Protein AF-A0A1S8ACW5-F1 (afdb_monomer_lite)

pLDDT: mean 83.48, std 22.08, range [34.25, 98.62]

Secondary structure (DSSP, 8-state):
-----------------PPPPS------PPP----SSPP----TTS-HHHHHHTT--SSSEEEEETTTTEEEEHHHHHHHHHHHHHHHHHTT--TT-------

Organism: Citrus limon (NCBI:txid2708)

Foldseek 3Di:
DDDDDDDDDDDDDPPDDDDDPDDDPDDPDDDDDDDPDDDDDDPPVDDPLCVVCVPQLDQDWDDADVVPRDTDGSVRVNVVVVVVVVVCVVVVNDPPDDDDDDD

InterPro domains:
  IPR042099 ANL, N-terminal domain [G3DSA:3.40.50.12780] (24-103)

Sequence (103 aa):
MISIATKKPELSLDISSPAPPAPSNEKIATHIFKSKLPDIPISNHLPLHTYCFQDRLSDDPCLIVGSTGKTYSYAETHLICRKTAAGLSNLGIKKGNMIMILL

Radius of gyration: 30.09 Å; chains: 1; bounding box: 53×76×58 Å

Structure (mmCIF, N/CA/C/O backbone):
data_AF-A0A1S8ACW5-F1
#
_entry.id   AF-A0A1S8ACW5-F1
#
loop_
_atom_site.group_PDB
_atom_site.id
_atom_site.type_symbol
_atom_site.label_atom_id
_atom_site.label_alt_id
_atom_site.label_comp_id
_atom_site.label_asym_id
_atom_site.label_entity_id
_atom_site.label_seq_id
_atom_site.pdbx_PDB_ins_code
_atom_site.Cartn_x
_atom_site.Cartn_y
_atom_site.Cartn_z
_atom_site.occupancy
_atom_site.B_iso_or_equiv
_atom_site.auth_seq_id
_atom_site.auth_comp_id
_atom_site.auth_asym_id
_atom_site.auth_atom_id
_atom_site.pdbx_PDB_model_num
ATOM 1 N N . MET A 1 1 ? 9.862 62.690 -3.931 1.00 40.97 1 MET A N 1
ATOM 2 C CA . MET A 1 1 ? 10.314 62.149 -5.229 1.00 40.97 1 MET A CA 1
ATOM 3 C C . MET A 1 1 ? 11.700 61.561 -5.034 1.00 40.97 1 MET A C 1
ATOM 5 O O . MET A 1 1 ? 12.627 62.319 -4.798 1.00 40.97 1 MET A O 1
ATOM 9 N N . ILE A 1 2 ? 11.824 60.234 -5.028 1.00 36.78 2 ILE A N 1
ATOM 10 C CA . ILE A 1 2 ? 13.111 59.529 -4.970 1.00 36.78 2 ILE A CA 1
ATOM 11 C C . ILE A 1 2 ? 13.116 58.590 -6.176 1.00 36.78 2 ILE A C 1
ATOM 13 O O . ILE A 1 2 ? 12.334 57.644 -6.226 1.00 36.78 2 ILE A O 1
ATOM 17 N N . SER A 1 3 ? 13.935 58.918 -7.176 1.00 34.25 3 SER A N 1
ATOM 18 C CA . SER A 1 3 ? 14.165 58.089 -8.361 1.00 34.25 3 SER A CA 1
ATOM 19 C C . SER A 1 3 ? 15.164 56.991 -8.022 1.00 34.25 3 SER A C 1
ATOM 21 O O . SER A 1 3 ? 16.302 57.282 -7.661 1.00 34.25 3 SER A O 1
ATOM 23 N N . ILE A 1 4 ? 14.755 55.735 -8.176 1.00 38.78 4 ILE A N 1
ATOM 24 C CA . ILE A 1 4 ? 15.656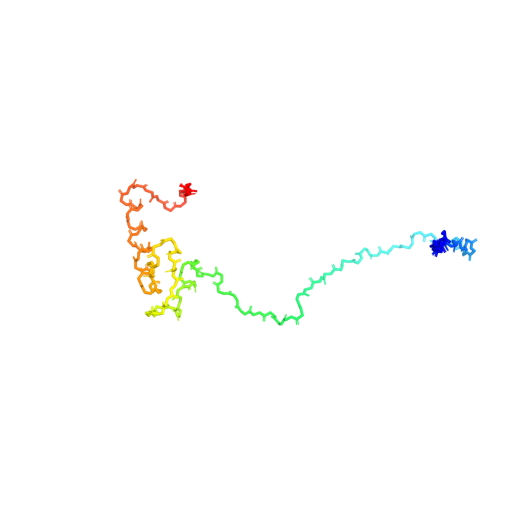 54.581 -8.165 1.00 38.78 4 ILE A CA 1
ATOM 25 C C . ILE A 1 4 ? 15.943 54.214 -9.620 1.00 38.78 4 ILE A C 1
ATOM 27 O O . ILE A 1 4 ? 15.046 53.841 -10.374 1.00 38.78 4 ILE A O 1
ATOM 31 N N . ALA A 1 5 ? 17.206 54.358 -10.014 1.00 46.00 5 ALA A N 1
ATOM 32 C CA . ALA A 1 5 ? 17.705 53.947 -11.315 1.00 46.00 5 ALA A CA 1
ATOM 33 C C . ALA A 1 5 ? 17.856 52.418 -11.353 1.00 46.00 5 ALA A C 1
ATOM 35 O O . ALA A 1 5 ? 18.668 51.848 -10.627 1.00 46.00 5 ALA A O 1
ATOM 36 N N . THR A 1 6 ? 17.103 51.749 -12.223 1.00 42.25 6 THR A N 1
ATOM 37 C CA . THR A 1 6 ? 17.360 50.356 -12.605 1.00 42.25 6 THR A CA 1
ATOM 38 C C . THR A 1 6 ? 18.219 50.355 -13.866 1.00 42.25 6 THR A C 1
ATOM 40 O O . THR A 1 6 ? 17.753 50.618 -14.972 1.00 42.25 6 THR A O 1
ATOM 43 N N . LYS A 1 7 ? 19.520 50.094 -13.701 1.00 38.91 7 LYS A N 1
ATOM 44 C CA . LYS A 1 7 ? 20.445 49.904 -14.822 1.00 38.91 7 LYS A CA 1
ATOM 45 C C . LYS A 1 7 ? 20.229 48.500 -15.393 1.00 38.91 7 LYS A C 1
ATOM 47 O O . LYS A 1 7 ? 20.647 47.510 -14.800 1.00 38.91 7 LYS A O 1
ATOM 52 N N . LYS A 1 8 ? 19.537 48.429 -16.530 1.00 43.56 8 LYS A N 1
ATOM 53 C CA . LYS A 1 8 ? 19.400 47.231 -17.367 1.00 43.56 8 LYS A CA 1
ATOM 54 C C . LYS A 1 8 ? 20.791 46.849 -17.904 1.00 43.56 8 LYS A C 1
ATOM 56 O O . LYS A 1 8 ? 21.466 47.733 -18.432 1.00 43.56 8 LYS A O 1
ATOM 61 N N . PRO A 1 9 ? 21.256 45.596 -17.779 1.00 38.28 9 PRO A N 1
ATOM 62 C CA . PRO A 1 9 ? 22.471 45.182 -18.460 1.00 38.28 9 PRO A CA 1
ATOM 63 C C . PRO A 1 9 ? 22.140 45.009 -19.945 1.00 38.28 9 PRO A C 1
ATOM 65 O O . PRO A 1 9 ? 21.396 44.103 -20.320 1.00 38.28 9 PRO A O 1
ATOM 68 N N . GLU A 1 10 ? 22.638 45.918 -20.781 1.00 42.78 10 GLU A N 1
ATOM 69 C CA . GLU A 1 10 ? 22.686 45.703 -22.224 1.00 42.78 10 GLU A CA 1
ATOM 70 C C . GLU A 1 10 ? 23.785 44.689 -22.528 1.00 42.78 10 GLU A C 1
ATOM 72 O O . GLU A 1 10 ? 24.952 44.885 -22.192 1.00 42.78 10 GLU A O 1
ATOM 77 N N . LEU A 1 11 ? 23.380 43.578 -23.135 1.00 37.81 11 LEU A N 1
ATOM 78 C CA . LEU A 1 11 ? 24.275 42.564 -23.660 1.00 37.81 11 LEU A CA 1
ATOM 79 C C . LEU A 1 11 ? 24.774 43.064 -25.024 1.00 37.81 11 LEU A C 1
ATOM 81 O O . LEU A 1 11 ? 24.101 42.891 -26.038 1.00 37.81 11 LEU A O 1
ATOM 85 N N . SER A 1 12 ? 25.921 43.741 -25.047 1.00 42.91 12 SER A N 1
ATOM 86 C CA . SER A 1 12 ? 26.598 44.115 -26.290 1.00 42.91 12 SER A CA 1
ATOM 87 C C . SER A 1 12 ? 27.196 42.860 -26.929 1.00 42.91 12 SER A C 1
ATOM 89 O O . SER A 1 12 ? 28.162 42.294 -26.419 1.00 42.91 12 SER A O 1
ATOM 91 N N . LEU A 1 13 ? 26.601 42.404 -28.031 1.00 38.56 13 LEU A N 1
ATOM 92 C CA . LEU A 1 13 ? 27.182 41.377 -28.890 1.00 38.56 13 LEU A CA 1
ATOM 93 C C . LEU A 1 13 ? 28.247 42.038 -29.773 1.00 38.56 13 LEU A C 1
ATOM 95 O O . LEU A 1 13 ? 27.924 42.604 -30.816 1.00 38.56 13 LEU A O 1
ATOM 99 N N . ASP A 1 14 ? 29.508 41.970 -29.348 1.00 39.31 14 ASP A N 1
ATOM 100 C CA . ASP A 1 14 ? 30.652 42.251 -30.218 1.00 39.31 14 ASP A CA 1
ATOM 101 C C . ASP A 1 14 ? 30.719 41.172 -31.308 1.00 39.31 14 ASP A C 1
ATOM 103 O O . ASP A 1 14 ? 31.210 40.059 -31.103 1.00 39.31 14 ASP A O 1
ATOM 107 N N . ILE A 1 15 ? 30.190 41.490 -32.490 1.00 46.03 15 ILE A N 1
ATOM 108 C CA . ILE A 1 15 ? 30.324 40.660 -33.689 1.00 46.03 15 ILE A CA 1
ATOM 109 C C .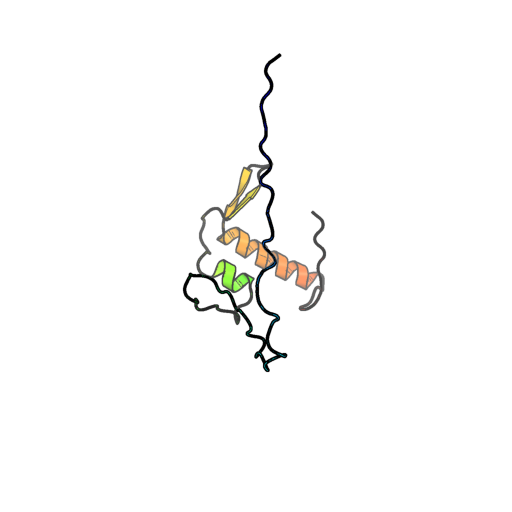 ILE A 1 15 ? 31.675 40.998 -34.322 1.00 46.03 15 ILE A C 1
ATOM 111 O O . ILE A 1 15 ? 31.778 41.775 -35.267 1.00 46.03 15 ILE A O 1
ATOM 115 N N . SER A 1 16 ? 32.733 40.410 -33.772 1.00 48.06 16 SER A N 1
ATOM 116 C CA . SER A 1 16 ? 34.003 40.242 -34.475 1.00 48.06 16 SER A CA 1
ATOM 117 C C . SER A 1 16 ? 34.572 38.876 -34.118 1.00 48.06 16 SER A C 1
ATOM 119 O O . SER A 1 16 ? 35.386 38.704 -33.215 1.00 48.06 16 SER A O 1
ATOM 121 N N . SER A 1 17 ? 34.066 37.852 -34.795 1.00 51.62 17 SER A N 1
ATOM 122 C CA . SER A 1 17 ? 34.697 36.537 -34.842 1.00 51.62 17 SER A CA 1
ATOM 123 C C . SER A 1 17 ? 34.651 36.042 -36.286 1.00 51.62 17 SER A C 1
ATOM 125 O O . SER A 1 17 ? 33.642 36.267 -36.962 1.00 51.62 17 SER A O 1
ATOM 127 N N . PRO A 1 18 ? 35.737 35.433 -36.797 1.00 53.66 18 PRO A N 1
ATOM 128 C CA . PRO A 1 18 ? 35.774 34.962 -38.171 1.00 53.66 18 PRO A CA 1
ATOM 129 C C . PRO A 1 18 ? 34.722 33.868 -38.372 1.00 53.66 18 PRO A C 1
ATOM 131 O O . PRO A 1 18 ? 34.394 33.133 -37.440 1.00 5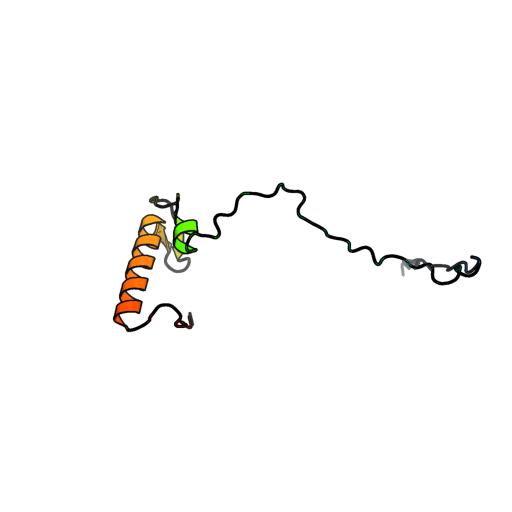3.66 18 PRO A O 1
ATOM 134 N N . ALA A 1 19 ? 34.185 33.796 -39.592 1.00 53.34 19 ALA A N 1
ATOM 135 C CA . ALA A 1 19 ? 33.154 32.844 -39.990 1.00 53.34 19 ALA A CA 1
ATOM 136 C C . ALA A 1 19 ? 33.482 31.408 -39.523 1.00 53.34 19 ALA A C 1
ATOM 138 O O . ALA A 1 19 ? 34.644 30.999 -39.625 1.00 53.34 19 ALA A O 1
ATOM 139 N N . PRO A 1 20 ? 32.491 30.629 -39.042 1.00 63.50 20 PRO A N 1
ATOM 140 C CA . PRO A 1 20 ? 32.721 29.244 -38.656 1.00 63.50 20 PRO A CA 1
ATOM 141 C C . PRO A 1 20 ? 33.280 28.455 -39.849 1.00 63.50 20 PRO A C 1
ATOM 143 O O . PRO A 1 20 ? 32.769 28.611 -40.965 1.00 63.50 20 PRO A O 1
ATOM 146 N N . PRO A 1 21 ? 34.302 27.604 -39.658 1.00 57.25 21 PRO A N 1
ATOM 147 C CA . PRO A 1 21 ? 34.687 26.650 -40.686 1.00 57.25 21 PRO A CA 1
ATOM 148 C C . PRO A 1 21 ? 33.494 25.740 -41.035 1.00 57.25 21 PRO A C 1
ATOM 150 O O . PRO A 1 21 ? 32.644 25.459 -40.190 1.00 57.25 21 PRO A O 1
ATOM 153 N N . ALA A 1 22 ? 33.430 25.327 -42.306 1.00 58.41 22 ALA A N 1
ATOM 154 C CA . ALA A 1 22 ? 32.445 24.410 -42.895 1.00 58.41 22 ALA A CA 1
ATOM 155 C C . ALA A 1 22 ? 32.108 23.217 -41.974 1.00 58.41 22 ALA A C 1
ATOM 157 O O . ALA A 1 22 ? 32.982 22.818 -41.205 1.00 58.41 22 ALA A O 1
ATOM 158 N N . PRO A 1 23 ? 30.896 22.616 -42.058 1.00 53.06 23 PRO A N 1
ATOM 159 C CA . PRO A 1 23 ? 30.417 21.641 -41.081 1.00 53.06 23 PRO A CA 1
ATOM 160 C C . PRO A 1 23 ? 31.346 20.428 -41.045 1.00 53.06 23 PRO A C 1
ATOM 162 O O . PRO A 1 23 ? 31.249 19.505 -41.856 1.00 53.06 23 PRO A O 1
ATOM 165 N N . SER A 1 24 ? 32.271 20.439 -40.090 1.00 56.97 24 SER A N 1
ATOM 166 C CA . SER A 1 24 ? 32.963 19.246 -39.654 1.00 56.97 24 SER A CA 1
ATOM 167 C C . SER A 1 24 ? 31.901 18.280 -39.163 1.00 56.97 24 SER A C 1
ATOM 169 O O . SER A 1 24 ? 30.934 18.679 -38.520 1.00 56.97 24 SER A O 1
ATOM 171 N N . ASN A 1 25 ? 32.075 17.013 -39.515 1.00 58.88 25 ASN A N 1
ATOM 172 C CA . ASN A 1 25 ? 31.254 15.882 -39.114 1.00 58.88 25 ASN A CA 1
ATOM 173 C C . ASN A 1 25 ? 31.272 15.735 -37.575 1.00 58.88 25 ASN A C 1
ATOM 175 O O . ASN A 1 25 ? 31.963 14.876 -37.026 1.00 58.88 25 ASN A O 1
ATOM 179 N N . GLU A 1 26 ? 30.595 16.635 -36.865 1.00 61.66 26 GLU A N 1
ATOM 180 C CA . GLU A 1 26 ? 30.494 16.629 -35.416 1.00 61.66 26 GLU A CA 1
ATOM 181 C C . GLU A 1 26 ? 29.515 15.524 -35.042 1.00 61.66 26 GLU A C 1
ATOM 183 O O . GLU A 1 26 ? 28.303 15.626 -35.240 1.00 61.66 26 GLU A O 1
ATOM 188 N N . LYS A 1 27 ? 30.064 14.422 -34.520 1.00 65.06 27 LYS A N 1
ATOM 189 C CA . LYS A 1 27 ? 29.288 13.433 -33.774 1.00 65.06 27 LYS A CA 1
ATOM 190 C C . LYS A 1 27 ? 28.399 14.193 -32.791 1.00 65.06 27 LYS A C 1
ATOM 192 O O . LYS A 1 27 ? 28.917 14.778 -31.844 1.00 65.06 27 LYS A O 1
ATOM 197 N N . ILE A 1 28 ? 27.084 14.136 -32.993 1.00 73.69 28 ILE A N 1
ATOM 198 C CA . ILE A 1 28 ? 26.102 14.583 -32.005 1.00 73.69 28 ILE A CA 1
ATOM 199 C C . ILE A 1 28 ? 26.381 13.784 -30.729 1.00 73.69 28 ILE A C 1
ATOM 201 O O . ILE A 1 28 ? 26.076 12.593 -30.644 1.00 73.69 28 ILE A O 1
ATOM 205 N N . ALA A 1 2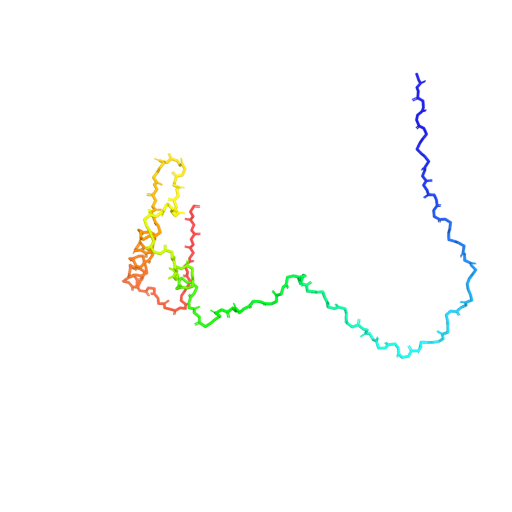9 ? 27.043 14.412 -29.760 1.00 78.12 29 ALA A N 1
ATOM 206 C CA . ALA A 1 29 ? 27.361 13.779 -28.496 1.00 78.12 29 ALA A CA 1
ATOM 207 C C . ALA A 1 29 ? 26.088 13.734 -27.646 1.00 78.12 29 ALA A C 1
ATOM 209 O O . ALA A 1 29 ? 25.479 14.760 -27.346 1.00 78.12 29 ALA A O 1
ATOM 210 N N . THR A 1 30 ? 25.657 12.534 -27.265 1.00 90.44 30 THR A N 1
ATOM 211 C CA . THR A 1 30 ? 24.546 12.377 -26.326 1.00 90.44 30 THR A CA 1
ATOM 212 C C . THR A 1 30 ? 25.042 12.637 -24.907 1.00 90.44 30 THR A C 1
ATOM 214 O O . THR A 1 30 ? 25.908 11.922 -24.406 1.00 90.44 30 THR A O 1
ATOM 217 N N . HIS A 1 31 ? 24.469 13.638 -24.241 1.00 93.94 31 HIS A N 1
ATOM 218 C CA . HIS A 1 31 ? 24.736 13.923 -22.833 1.00 93.94 31 HIS A CA 1
ATOM 219 C C . HIS A 1 31 ? 23.718 13.194 -21.946 1.00 93.94 31 HIS A C 1
ATOM 221 O O . HIS A 1 31 ? 22.521 13.470 -22.019 1.00 93.94 31 HIS A O 1
ATOM 227 N N . ILE A 1 32 ? 24.188 12.267 -21.105 1.00 94.94 32 ILE A N 1
ATOM 228 C CA . ILE A 1 32 ? 23.354 11.512 -20.157 1.00 94.94 32 ILE A CA 1
ATOM 229 C C . ILE A 1 32 ? 23.692 11.958 -18.737 1.00 94.94 32 ILE A C 1
ATOM 231 O O . ILE A 1 32 ? 24.834 11.844 -18.295 1.00 94.94 32 ILE A O 1
ATOM 235 N N . PHE A 1 33 ? 22.682 12.422 -18.009 1.00 96.19 33 PHE A N 1
ATOM 236 C CA . PHE A 1 33 ? 22.797 12.787 -16.601 1.00 96.19 33 PHE A CA 1
ATOM 237 C C . PHE A 1 33 ? 22.167 11.690 -15.738 1.00 96.19 33 PHE A C 1
ATOM 239 O O . PHE A 1 33 ? 21.074 11.208 -16.036 1.00 96.19 33 PHE A O 1
ATOM 246 N N . LYS A 1 34 ? 22.852 11.296 -14.661 1.00 97.31 34 LYS A N 1
ATOM 247 C CA . LYS A 1 34 ? 22.362 10.338 -13.659 1.00 97.31 34 LYS A CA 1
ATOM 248 C C . LYS A 1 34 ? 22.416 10.957 -12.263 1.00 97.31 34 LYS A C 1
ATOM 250 O O . LYS A 1 34 ? 23.039 11.998 -12.053 1.00 97.31 34 LYS A O 1
ATOM 255 N N . SER A 1 35 ? 21.761 10.297 -11.307 1.00 97.81 35 SER A N 1
ATOM 256 C CA . SER A 1 35 ? 21.922 10.616 -9.887 1.00 97.81 35 SER A CA 1
ATOM 257 C C . SER A 1 35 ? 23.399 10.577 -9.486 1.00 97.81 35 SER A C 1
ATOM 259 O O . SER A 1 35 ? 24.172 9.779 -10.011 1.00 97.81 35 SER A O 1
ATOM 261 N N . LYS A 1 36 ? 23.776 11.427 -8.526 1.00 98.06 36 LYS A N 1
ATOM 262 C CA . LYS A 1 36 ? 25.091 11.358 -7.868 1.00 98.06 36 LYS A CA 1
ATOM 263 C C . LYS A 1 36 ? 25.185 10.189 -6.883 1.00 98.06 36 LYS A C 1
ATOM 265 O O . LYS A 1 36 ? 26.285 9.835 -6.475 1.00 98.06 36 LYS A O 1
ATOM 270 N N . LEU A 1 37 ? 24.043 9.642 -6.460 1.00 98.12 37 LEU A N 1
ATOM 271 C CA . LEU A 1 37 ? 23.998 8.466 -5.598 1.00 98.12 37 LEU A CA 1
ATOM 272 C C . LEU A 1 37 ? 24.373 7.212 -6.399 1.00 98.12 37 LEU A C 1
ATOM 274 O O . LEU A 1 37 ? 24.067 7.152 -7.593 1.00 98.12 37 LEU A O 1
ATOM 278 N N . PRO A 1 38 ? 25.009 6.219 -5.755 1.00 97.94 38 PRO A N 1
ATOM 279 C CA . PRO A 1 38 ? 25.322 4.960 -6.410 1.00 97.94 38 PRO A CA 1
ATOM 280 C C . PRO A 1 38 ? 24.044 4.227 -6.822 1.00 97.94 38 PRO A C 1
ATOM 282 O O . PRO A 1 38 ? 22.994 4.362 -6.188 1.00 97.94 38 PRO A O 1
ATOM 285 N N . ASP A 1 39 ? 24.159 3.417 -7.871 1.00 97.81 39 ASP A N 1
ATOM 286 C CA . ASP A 1 39 ? 23.102 2.480 -8.230 1.00 97.81 39 ASP A CA 1
ATOM 287 C C . ASP A 1 39 ? 22.902 1.479 -7.073 1.00 97.81 39 ASP A C 1
ATOM 289 O O . ASP A 1 39 ? 23.863 1.010 -6.459 1.00 97.81 39 ASP A O 1
ATOM 293 N N . ILE A 1 40 ? 21.645 1.159 -6.771 1.00 97.50 40 ILE A N 1
ATOM 294 C CA . ILE A 1 40 ? 21.262 0.183 -5.743 1.00 97.50 40 ILE A CA 1
ATOM 295 C C . ILE A 1 40 ? 20.612 -1.039 -6.401 1.00 97.50 40 ILE A C 1
ATOM 297 O O . ILE A 1 40 ? 20.005 -0.900 -7.468 1.00 97.50 40 ILE A O 1
ATOM 301 N N . PRO A 1 41 ? 20.695 -2.238 -5.797 1.00 96.56 41 PRO A N 1
ATOM 302 C CA . PRO A 1 41 ? 19.942 -3.386 -6.286 1.00 96.56 41 PRO A CA 1
ATOM 303 C C . PRO A 1 41 ? 18.435 -3.134 -6.128 1.00 96.56 41 PRO A C 1
ATOM 305 O O . PRO A 1 41 ? 17.973 -2.745 -5.057 1.00 96.56 41 PRO A O 1
ATOM 308 N N . ILE A 1 42 ? 17.663 -3.370 -7.193 1.00 96.12 42 ILE A N 1
ATOM 309 C CA . ILE A 1 42 ? 16.203 -3.207 -7.197 1.00 96.12 42 ILE A CA 1
ATOM 310 C C . ILE A 1 42 ? 15.544 -4.559 -7.483 1.00 96.12 42 ILE A C 1
ATOM 312 O O . ILE A 1 42 ? 15.728 -5.145 -8.553 1.00 96.12 42 ILE A O 1
ATOM 316 N N . SER A 1 43 ? 14.729 -5.041 -6.545 1.00 96.50 43 SER A N 1
ATOM 317 C CA . SER A 1 43 ? 14.005 -6.317 -6.642 1.00 96.50 43 SER A CA 1
ATOM 318 C C . SER A 1 43 ? 12.753 -6.229 -7.528 1.00 96.50 43 SER A C 1
ATOM 320 O O . SER A 1 43 ? 11.634 -6.437 -7.067 1.00 96.50 43 SER A O 1
ATOM 322 N N . ASN A 1 44 ? 12.934 -5.975 -8.828 1.00 96.81 44 ASN A N 1
ATOM 323 C CA . ASN A 1 44 ? 11.838 -5.828 -9.806 1.00 96.81 44 ASN A CA 1
ATOM 324 C C . ASN A 1 44 ? 11.046 -7.120 -10.093 1.00 96.81 44 ASN A C 1
ATOM 326 O O . ASN A 1 44 ? 10.038 -7.087 -10.794 1.00 96.81 44 ASN A O 1
ATOM 330 N N . HIS A 1 45 ? 11.504 -8.264 -9.585 1.00 96.44 45 HIS A N 1
ATOM 331 C CA . HIS A 1 45 ? 10.821 -9.551 -9.724 1.00 96.44 45 HIS A CA 1
ATOM 332 C C . HIS A 1 45 ? 9.712 -9.751 -8.678 1.00 96.44 45 HIS A C 1
ATOM 334 O O . HIS A 1 45 ? 8.869 -10.633 -8.846 1.00 96.44 45 HIS A O 1
ATOM 340 N N . LEU A 1 46 ? 9.707 -8.962 -7.596 1.00 97.12 46 LEU A N 1
ATOM 341 C CA . LEU A 1 46 ?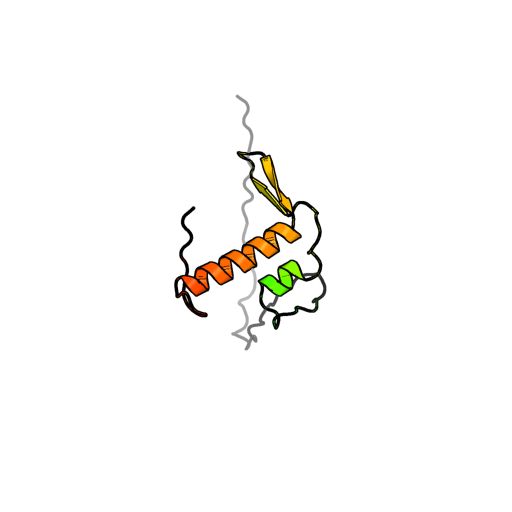 8.707 -9.072 -6.538 1.00 97.12 46 LEU A CA 1
ATOM 342 C C . LEU A 1 46 ? 7.417 -8.333 -6.919 1.00 97.12 46 LEU A C 1
ATOM 344 O O . LEU A 1 46 ? 7.474 -7.215 -7.437 1.00 97.12 46 LEU A O 1
ATOM 348 N N . PRO A 1 47 ? 6.232 -8.890 -6.604 1.00 97.19 47 PRO A N 1
ATOM 349 C CA . PRO A 1 47 ? 4.996 -8.120 -6.639 1.00 97.19 47 PRO A CA 1
ATOM 350 C C . PRO A 1 47 ? 5.095 -6.902 -5.715 1.00 97.19 47 PRO A C 1
ATOM 352 O O . PRO A 1 47 ? 5.575 -7.016 -4.587 1.00 97.19 47 PRO A O 1
ATOM 355 N N . LEU A 1 48 ? 4.570 -5.756 -6.157 1.00 97.00 48 LEU A N 1
ATOM 356 C CA . LEU A 1 48 ? 4.697 -4.480 -5.439 1.00 97.00 48 LEU A CA 1
ATOM 357 C C . LEU A 1 48 ? 4.292 -4.568 -3.960 1.00 97.00 48 LEU A C 1
ATOM 359 O O . LEU A 1 48 ? 5.029 -4.116 -3.094 1.00 97.00 48 LEU A O 1
ATOM 363 N N . HIS A 1 49 ? 3.153 -5.196 -3.653 1.00 96.56 49 HIS A N 1
ATOM 364 C CA . HIS A 1 49 ? 2.701 -5.348 -2.267 1.00 96.56 49 HIS A CA 1
ATOM 365 C C . HIS A 1 49 ? 3.666 -6.201 -1.428 1.00 96.56 49 HIS A C 1
ATOM 367 O O . HIS A 1 49 ? 3.874 -5.901 -0.261 1.00 96.56 49 HIS A O 1
ATOM 373 N N . THR A 1 50 ? 4.291 -7.232 -2.010 1.00 96.44 50 THR A N 1
ATOM 374 C CA . THR A 1 50 ? 5.283 -8.055 -1.298 1.00 96.44 50 THR A CA 1
ATOM 375 C C . THR A 1 50 ? 6.519 -7.222 -0.972 1.00 96.44 50 THR A C 1
ATOM 377 O O . THR A 1 50 ? 6.966 -7.229 0.168 1.00 96.44 50 THR A O 1
ATOM 380 N N . TYR A 1 51 ? 7.009 -6.437 -1.936 1.00 96.62 51 TYR A N 1
ATOM 381 C CA . TYR A 1 51 ? 8.132 -5.521 -1.725 1.00 96.62 51 TYR A CA 1
ATOM 382 C C . TYR A 1 51 ? 7.826 -4.459 -0.653 1.00 96.62 51 TYR A C 1
ATOM 384 O O . TYR A 1 51 ? 8.620 -4.253 0.260 1.00 96.62 51 TYR A O 1
ATOM 392 N N . CYS A 1 52 ? 6.651 -3.821 -0.702 1.00 94.75 52 CYS A N 1
ATOM 393 C CA . CYS A 1 52 ? 6.275 -2.779 0.260 1.00 94.75 52 CYS A CA 1
ATOM 394 C C . CYS A 1 52 ? 6.139 -3.282 1.710 1.00 94.75 52 CYS A C 1
ATOM 396 O O . CYS A 1 52 ? 6.355 -2.496 2.635 1.00 94.75 52 CYS A O 1
ATOM 398 N N . PHE A 1 53 ? 5.772 -4.554 1.912 1.00 95.75 53 PHE A N 1
ATOM 399 C CA . PHE A 1 53 ? 5.543 -5.146 3.238 1.00 95.75 53 PHE A CA 1
ATOM 400 C C . PHE A 1 53 ? 6.668 -6.072 3.732 1.00 95.75 53 PHE A C 1
ATOM 402 O O . PHE A 1 53 ? 6.566 -6.545 4.861 1.00 95.75 53 PHE A O 1
ATOM 409 N N . GLN A 1 54 ? 7.722 -6.310 2.939 1.00 91.88 54 GLN A N 1
ATOM 410 C CA . GLN A 1 54 ? 8.747 -7.339 3.178 1.00 91.88 54 GLN A CA 1
ATOM 411 C C . GLN A 1 54 ? 9.284 -7.369 4.622 1.00 91.88 54 GLN A C 1
ATOM 413 O O . GLN A 1 54 ? 9.299 -8.433 5.230 1.00 91.88 54 GLN A O 1
ATOM 418 N N . ASP A 1 55 ? 9.612 -6.203 5.189 1.00 89.88 55 ASP A N 1
ATOM 419 C CA . ASP A 1 55 ? 10.188 -6.075 6.540 1.00 89.88 55 ASP A CA 1
ATOM 420 C C . ASP A 1 55 ? 9.356 -5.162 7.457 1.00 89.88 55 ASP A C 1
ATOM 422 O O . ASP A 1 55 ? 9.867 -4.569 8.405 1.00 89.88 55 ASP A O 1
ATOM 426 N N . ARG A 1 56 ? 8.066 -4.978 7.145 1.00 87.88 56 ARG A N 1
ATOM 427 C CA . ARG A 1 56 ? 7.219 -3.971 7.809 1.00 87.88 56 ARG A CA 1
ATOM 428 C C . ARG A 1 56 ? 6.001 -4.564 8.500 1.00 87.88 56 ARG A C 1
ATOM 430 O O . ARG A 1 56 ? 5.086 -3.825 8.800 1.00 87.88 56 ARG A O 1
ATOM 437 N N . LEU A 1 57 ? 5.942 -5.871 8.749 1.00 88.38 57 LEU A N 1
ATOM 438 C CA . LEU A 1 57 ? 4.802 -6.509 9.427 1.00 88.38 57 LEU A CA 1
ATOM 439 C C . LEU A 1 57 ? 4.856 -6.320 10.954 1.00 88.38 57 LEU A C 1
ATOM 441 O O . LEU A 1 57 ? 4.880 -7.294 11.701 1.00 88.38 57 LEU A O 1
ATOM 445 N N . SER A 1 58 ? 4.900 -5.065 11.399 1.00 93.44 58 SER A N 1
ATOM 446 C CA . SER A 1 58 ? 4.916 -4.668 12.808 1.00 93.44 58 SER A CA 1
ATOM 447 C C . SER A 1 58 ? 3.584 -4.053 13.249 1.00 93.44 58 SER A C 1
ATOM 449 O O . SER A 1 58 ? 2.710 -3.737 12.433 1.00 93.44 58 SER A O 1
ATOM 451 N N . ASP A 1 59 ? 3.450 -3.858 14.562 1.00 96.31 59 ASP A N 1
ATOM 452 C CA . ASP A 1 59 ? 2.324 -3.148 15.177 1.00 96.31 59 ASP A CA 1
ATOM 453 C C . ASP A 1 59 ? 2.489 -1.616 15.150 1.00 96.31 59 ASP A C 1
ATOM 455 O O . ASP A 1 59 ? 1.649 -0.886 15.677 1.00 96.31 59 ASP A O 1
ATOM 459 N N . ASP A 1 60 ? 3.535 -1.108 14.489 1.00 96.19 60 ASP A N 1
ATOM 460 C CA . ASP A 1 60 ? 3.737 0.329 14.325 1.00 96.19 60 ASP A CA 1
ATOM 461 C C . ASP A 1 60 ? 2.617 0.953 13.472 1.00 96.19 60 ASP A C 1
ATOM 463 O O . ASP A 1 60 ? 2.126 0.319 12.527 1.00 96.19 60 ASP A O 1
ATOM 467 N N . PRO A 1 61 ? 2.231 2.215 13.740 1.00 97.25 61 PRO A N 1
ATOM 468 C CA . PRO A 1 61 ? 1.256 2.935 12.928 1.00 97.25 61 PRO A CA 1
ATOM 469 C C . PRO A 1 61 ? 1.624 2.967 11.437 1.00 97.25 61 PRO A C 1
ATOM 471 O O . PRO A 1 61 ? 2.728 3.363 11.060 1.00 97.25 61 PRO A O 1
ATOM 474 N N . CYS A 1 62 ? 0.667 2.608 10.581 1.00 97.12 62 CYS A N 1
ATOM 475 C CA . CYS A 1 62 ? 0.800 2.642 9.124 1.00 97.12 62 CYS A CA 1
ATOM 476 C C . CYS A 1 62 ? -0.118 3.696 8.499 1.00 97.12 62 CYS A C 1
ATOM 478 O O . CYS A 1 62 ? 0.347 4.575 7.774 1.00 97.12 62 CYS A O 1
ATOM 480 N N . LEU A 1 63 ? -1.417 3.634 8.806 1.00 97.38 63 LEU A N 1
ATOM 481 C CA . LEU A 1 63 ? -2.427 4.560 8.290 1.00 97.38 63 LEU A CA 1
ATOM 482 C C . LEU A 1 63 ? -3.150 5.236 9.450 1.00 97.38 63 LEU A C 1
ATOM 484 O O . LEU A 1 63 ? -3.650 4.555 10.341 1.00 97.38 63 LEU A O 1
ATOM 488 N N . ILE A 1 64 ? -3.246 6.565 9.412 1.00 97.69 64 ILE A N 1
ATOM 489 C CA . ILE A 1 64 ? -3.939 7.366 10.427 1.00 97.69 64 ILE A CA 1
ATOM 490 C C . ILE A 1 64 ? -5.052 8.156 9.735 1.00 97.69 64 ILE A C 1
ATOM 492 O O . ILE A 1 64 ? -4.799 9.001 8.876 1.00 97.69 64 ILE A O 1
ATOM 496 N N . VAL A 1 65 ? -6.299 7.874 10.101 1.00 97.38 65 VAL A N 1
ATOM 497 C CA . VAL A 1 65 ? -7.488 8.540 9.566 1.00 97.38 65 VAL A CA 1
ATOM 498 C C . VAL A 1 65 ? -7.694 9.853 10.313 1.00 97.38 65 VAL A C 1
ATOM 500 O O . VAL A 1 65 ? -8.251 9.868 11.410 1.00 97.38 65 VAL A O 1
ATOM 503 N N . GLY A 1 66 ? -7.283 10.968 9.706 1.00 96.75 66 GLY A N 1
ATOM 504 C CA . GLY A 1 66 ? -7.272 12.279 10.368 1.00 96.75 66 GLY A CA 1
ATOM 505 C C . GLY A 1 66 ? -8.623 12.740 10.933 1.00 96.75 66 GLY A C 1
ATOM 506 O O . GLY A 1 66 ? -8.659 13.336 12.001 1.00 96.75 66 GLY A O 1
ATOM 507 N N . SER A 1 67 ? -9.741 12.424 10.275 1.00 96.56 67 SER A N 1
ATOM 508 C CA . SER A 1 67 ? -11.080 12.850 10.716 1.00 96.56 67 SER A CA 1
ATOM 509 C C . SER A 1 67 ? -11.602 12.122 11.957 1.00 96.56 67 SER A C 1
ATOM 511 O O . SER A 1 67 ? -12.441 12.662 12.670 1.00 96.56 67 SER A O 1
ATOM 513 N N . THR A 1 68 ? -11.138 10.896 12.211 1.00 96.94 68 THR A N 1
ATOM 514 C CA . THR A 1 68 ? -11.623 10.053 13.322 1.00 96.94 68 THR A CA 1
ATOM 515 C C . THR A 1 68 ? -10.542 9.741 14.351 1.00 96.94 68 THR A C 1
ATOM 517 O O . THR A 1 68 ? -10.847 9.209 15.413 1.00 96.94 68 THR A O 1
ATOM 520 N N . GLY A 1 69 ? -9.276 10.017 14.031 1.00 95.12 69 GLY A N 1
ATOM 521 C CA . GLY A 1 69 ? -8.124 9.591 14.821 1.00 95.12 69 GLY A CA 1
ATOM 522 C C . GLY A 1 69 ? -7.864 8.082 14.774 1.00 95.12 69 GLY A C 1
ATOM 523 O O . GLY A 1 69 ? -6.987 7.602 15.487 1.00 95.12 69 GLY A O 1
ATOM 524 N N . LYS A 1 70 ? -8.603 7.312 13.959 1.00 97.69 70 LYS A N 1
ATOM 525 C CA . LYS A 1 70 ? -8.405 5.864 13.864 1.00 97.69 70 LYS A CA 1
ATOM 526 C C . LYS A 1 70 ? -7.054 5.552 13.224 1.00 97.69 70 LYS A C 1
ATOM 528 O O . LYS A 1 70 ? -6.776 6.014 12.120 1.00 97.69 70 LYS A O 1
ATOM 533 N N . THR A 1 71 ? -6.276 4.701 13.878 1.00 98.12 71 THR A N 1
ATOM 534 C CA . THR A 1 71 ? -4.982 4.225 13.383 1.00 98.12 71 THR A CA 1
ATOM 535 C C . THR A 1 71 ? -5.070 2.748 13.029 1.00 98.12 71 THR A C 1
ATOM 537 O O . THR A 1 71 ? -5.728 1.987 13.734 1.00 98.12 71 THR A O 1
ATOM 540 N N . TYR A 1 72 ? -4.408 2.362 11.944 1.00 98.19 72 TYR A N 1
ATOM 541 C CA . TYR A 1 72 ? -4.167 0.975 11.567 1.00 98.19 72 TYR A CA 1
ATOM 542 C C . TYR A 1 72 ? -2.666 0.713 11.583 1.00 98.19 72 TYR A C 1
ATOM 544 O O . TYR A 1 72 ? -1.901 1.504 11.013 1.00 98.19 72 TYR A O 1
ATOM 552 N N . SER A 1 73 ? -2.245 -0.390 12.196 1.00 98.19 73 SER A N 1
ATOM 553 C CA . SER A 1 73 ? -0.849 -0.824 12.143 1.00 98.19 73 SER A CA 1
ATOM 554 C C . SER A 1 73 ? -0.469 -1.355 10.758 1.00 98.19 73 SER A C 1
ATOM 556 O O . SER A 1 73 ? -1.330 -1.568 9.890 1.00 98.19 73 SER A O 1
ATOM 558 N N . TYR A 1 74 ? 0.822 -1.584 10.513 1.00 98.06 74 TYR A N 1
ATOM 559 C CA . TYR A 1 74 ? 1.240 -2.234 9.270 1.00 98.06 74 TYR A CA 1
ATOM 560 C C . TYR A 1 74 ? 0.707 -3.668 9.165 1.00 98.06 74 TYR A C 1
ATOM 562 O O . TYR A 1 74 ? 0.242 -4.062 8.090 1.00 98.06 74 TYR A O 1
ATOM 570 N N . ALA A 1 75 ? 0.728 -4.432 10.262 1.00 97.50 75 ALA A N 1
ATOM 571 C CA . ALA A 1 75 ? 0.173 -5.782 10.304 1.00 97.50 75 ALA A CA 1
ATOM 572 C C . ALA A 1 75 ? -1.333 -5.793 9.975 1.00 97.50 75 ALA A C 1
ATOM 574 O O . ALA A 1 75 ? -1.785 -6.584 9.138 1.00 97.50 75 ALA A O 1
ATOM 575 N N . GLU A 1 76 ? -2.105 -4.870 10.558 1.00 98.06 76 GLU A N 1
ATOM 576 C CA . GLU A 1 76 ? -3.536 -4.720 10.276 1.00 98.06 76 GLU A CA 1
ATOM 577 C C . GLU A 1 76 ? -3.795 -4.300 8.828 1.00 98.06 76 GLU A C 1
ATOM 579 O O . GLU A 1 76 ? -4.651 -4.879 8.154 1.00 98.06 76 GLU A O 1
ATOM 584 N N . THR A 1 77 ? -3.032 -3.327 8.327 1.00 97.94 77 THR A N 1
ATOM 585 C CA . THR A 1 77 ? -3.157 -2.831 6.951 1.00 97.94 77 THR A CA 1
ATOM 586 C C . THR A 1 77 ? -2.890 -3.954 5.950 1.00 97.94 77 THR A C 1
ATOM 588 O O . THR A 1 77 ? -3.694 -4.174 5.043 1.00 97.94 77 THR A O 1
ATOM 591 N N . HIS A 1 78 ? -1.823 -4.735 6.147 1.00 97.88 78 HIS A N 1
ATOM 592 C CA . HIS A 1 78 ? -1.509 -5.876 5.287 1.00 97.88 78 HIS A CA 1
ATOM 593 C C . HIS A 1 78 ? -2.609 -6.951 5.326 1.00 97.88 78 HIS A C 1
ATOM 595 O O . HIS A 1 78 ? -3.013 -7.474 4.280 1.00 97.88 78 HIS A O 1
ATOM 601 N N . LEU A 1 79 ? -3.146 -7.254 6.515 1.00 97.94 79 LEU A N 1
ATOM 602 C CA . LEU A 1 79 ? -4.263 -8.185 6.667 1.00 97.94 79 LEU A CA 1
ATOM 603 C C . LEU A 1 79 ? -5.513 -7.696 5.919 1.00 97.94 79 LEU A C 1
ATOM 605 O O . LEU A 1 79 ? -6.155 -8.484 5.219 1.00 97.94 79 LEU A O 1
ATOM 609 N N . ILE A 1 80 ? -5.845 -6.408 6.035 1.00 98.25 80 ILE A N 1
ATOM 610 C CA . ILE A 1 80 ? -6.968 -5.791 5.322 1.00 98.25 80 ILE A CA 1
ATOM 611 C C . ILE A 1 80 ? -6.743 -5.864 3.810 1.00 98.25 80 ILE A C 1
ATOM 613 O O . ILE A 1 80 ? -7.642 -6.315 3.108 1.00 98.25 80 ILE A O 1
ATOM 617 N N . CYS A 1 81 ? -5.550 -5.540 3.297 1.00 98.00 81 CYS A N 1
ATOM 618 C CA . CYS A 1 81 ? -5.236 -5.675 1.870 1.00 98.00 81 CYS A CA 1
ATOM 619 C C . CYS A 1 81 ? -5.504 -7.097 1.348 1.00 98.00 81 CYS A C 1
ATOM 621 O O . CYS A 1 81 ? -6.131 -7.263 0.299 1.00 98.00 81 CYS A O 1
ATOM 623 N N . ARG A 1 82 ? -5.086 -8.133 2.092 1.00 97.94 82 ARG A N 1
ATOM 624 C CA . ARG A 1 82 ? -5.336 -9.537 1.720 1.00 97.94 82 ARG A CA 1
ATOM 625 C C . ARG A 1 82 ? -6.822 -9.891 1.742 1.00 97.94 82 ARG A C 1
ATOM 627 O O . ARG A 1 82 ? -7.296 -10.568 0.829 1.00 97.94 82 ARG A O 1
ATOM 634 N N . LYS A 1 83 ? -7.562 -9.424 2.752 1.00 98.62 83 LYS A N 1
ATOM 635 C CA . LYS A 1 83 ? -9.020 -9.610 2.832 1.00 98.62 83 LYS A CA 1
ATOM 636 C C . LYS A 1 83 ? -9.738 -8.908 1.678 1.00 98.62 83 LYS A C 1
ATOM 638 O O . LYS A 1 83 ? -10.608 -9.513 1.059 1.00 98.62 83 LYS A O 1
ATOM 643 N N . THR A 1 84 ? -9.332 -7.687 1.335 1.00 98.31 84 THR A N 1
ATOM 644 C CA . THR A 1 84 ? -9.860 -6.940 0.188 1.00 98.31 84 THR A CA 1
ATOM 645 C C . THR A 1 84 ? -9.585 -7.675 -1.121 1.00 98.31 84 THR A C 1
ATOM 647 O O . THR A 1 84 ? -10.499 -7.831 -1.923 1.00 98.31 84 THR A O 1
ATOM 650 N N . ALA A 1 85 ? -8.374 -8.204 -1.325 1.00 98.19 85 ALA A N 1
ATOM 651 C CA . ALA A 1 85 ? -8.049 -8.999 -2.510 1.00 98.19 85 ALA A CA 1
ATOM 652 C C . ALA A 1 85 ? -8.926 -10.260 -2.629 1.00 98.19 85 ALA A C 1
ATOM 654 O O . ALA A 1 85 ? -9.444 -10.550 -3.708 1.00 98.19 85 ALA A O 1
ATOM 655 N N . ALA A 1 86 ? -9.148 -10.977 -1.520 1.00 98.44 86 ALA A N 1
ATOM 656 C CA . ALA A 1 86 ? -10.062 -12.119 -1.490 1.00 98.44 86 ALA A CA 1
ATOM 657 C C . ALA A 1 86 ? -11.512 -11.701 -1.804 1.00 98.44 86 ALA A C 1
ATOM 659 O O . ALA A 1 86 ? -12.181 -12.354 -2.601 1.00 98.44 86 ALA A O 1
ATOM 660 N N . GLY A 1 87 ? -11.978 -10.582 -1.242 1.00 98.56 87 GLY A N 1
ATOM 661 C CA . GLY A 1 87 ? -13.299 -10.022 -1.532 1.00 98.56 87 GLY A CA 1
ATOM 662 C C . GLY A 1 87 ? -13.478 -9.650 -3.006 1.00 98.56 87 GLY A C 1
ATOM 663 O O . GLY A 1 87 ? -14.476 -10.026 -3.615 1.00 98.56 87 GLY A O 1
ATOM 664 N N . LEU A 1 88 ? -12.487 -8.990 -3.609 1.00 98.44 88 LEU A N 1
ATOM 665 C CA . LEU A 1 88 ? -12.486 -8.661 -5.037 1.00 98.44 88 LEU A CA 1
ATOM 666 C C . LEU A 1 88 ? -12.548 -9.922 -5.908 1.00 98.44 88 LEU A C 1
ATOM 668 O O . LEU A 1 88 ? -13.344 -9.979 -6.844 1.00 98.44 88 LEU A O 1
ATOM 672 N N . SER A 1 89 ? -11.770 -10.953 -5.565 1.00 98.19 89 SER A N 1
ATOM 673 C CA . SER A 1 89 ? -11.828 -12.246 -6.256 1.00 98.19 89 SER A CA 1
ATOM 674 C C . SER A 1 89 ? -13.216 -12.885 -6.160 1.00 98.19 89 SER A C 1
ATOM 676 O O . SER A 1 89 ? -13.718 -13.410 -7.153 1.00 98.19 89 SER A O 1
ATOM 678 N N . ASN A 1 90 ? -13.863 -12.811 -4.993 1.00 98.44 90 ASN A N 1
ATOM 679 C CA . ASN A 1 90 ? -15.214 -13.343 -4.787 1.00 98.44 90 ASN A CA 1
ATOM 680 C C . ASN A 1 90 ? -16.283 -12.573 -5.577 1.00 98.44 90 ASN A C 1
ATOM 682 O O . ASN A 1 90 ? -17.287 -13.156 -5.972 1.00 98.44 90 ASN A O 1
ATOM 686 N N . LEU A 1 91 ? -16.050 -11.288 -5.854 1.00 98.31 91 LEU A N 1
ATOM 687 C CA . LEU A 1 91 ? -16.885 -10.469 -6.739 1.00 98.31 91 LEU A CA 1
ATOM 688 C C . LEU A 1 91 ? -16.603 -10.715 -8.233 1.00 98.31 91 LEU A C 1
ATOM 690 O O . LEU A 1 91 ? -17.175 -10.046 -9.089 1.00 98.31 91 LEU A O 1
ATOM 694 N N . GLY A 1 92 ? -15.729 -11.670 -8.562 1.00 98.31 92 GLY A N 1
ATOM 695 C CA . GLY A 1 92 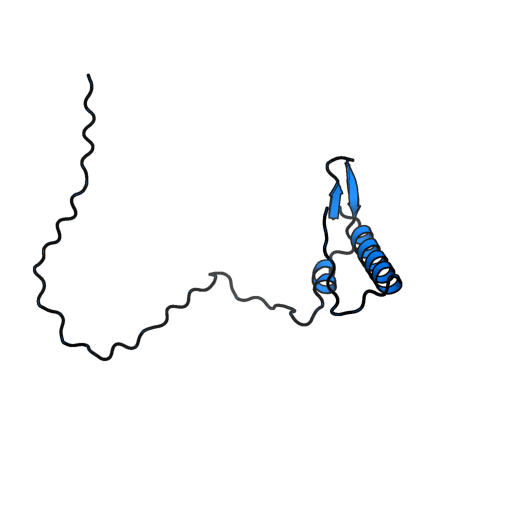? -15.410 -12.045 -9.937 1.00 98.31 92 GLY A CA 1
ATOM 696 C C . GLY A 1 92 ? -14.303 -11.213 -10.585 1.00 98.31 92 GLY A C 1
ATOM 697 O O . GLY A 1 92 ? -14.033 -11.411 -11.770 1.00 98.31 92 GLY A O 1
ATOM 698 N N . ILE A 1 93 ? -13.634 -10.327 -9.837 1.00 98.44 93 ILE A N 1
ATOM 699 C CA . ILE A 1 93 ? -12.482 -9.570 -10.338 1.00 98.44 93 ILE A CA 1
ATOM 700 C C . ILE A 1 93 ? -11.272 -10.498 -10.434 1.00 98.44 93 ILE A C 1
ATOM 702 O O . ILE A 1 93 ? -10.845 -11.112 -9.456 1.00 98.44 93 ILE A O 1
ATOM 706 N N . LYS A 1 94 ? -10.694 -10.586 -11.630 1.00 98.00 94 LYS A N 1
ATOM 707 C CA . LYS A 1 94 ? -9.560 -11.459 -11.942 1.00 98.00 94 LYS A CA 1
ATOM 708 C C . LYS A 1 94 ? -8.294 -10.649 -12.198 1.00 98.00 94 LYS A C 1
ATOM 710 O O . LYS A 1 94 ? -8.323 -9.442 -12.445 1.00 98.00 94 LYS A O 1
ATOM 715 N N . LYS A 1 95 ? -7.151 -11.338 -12.180 1.00 97.44 95 LYS A N 1
ATOM 716 C CA . LYS A 1 95 ? -5.862 -10.758 -12.578 1.00 97.44 95 LYS A CA 1
ATOM 717 C C . LYS A 1 95 ? -5.979 -10.133 -13.975 1.00 97.44 95 LYS A C 1
ATOM 719 O O . LYS A 1 95 ? -6.448 -10.785 -14.902 1.00 97.44 95 LYS A O 1
ATOM 724 N N . GLY A 1 96 ? -5.523 -8.888 -14.109 1.00 97.69 96 GLY A N 1
ATOM 725 C CA . GLY A 1 96 ? -5.579 -8.122 -15.359 1.00 97.69 96 GLY A CA 1
ATOM 726 C C . GLY A 1 96 ? -6.847 -7.282 -15.539 1.00 97.69 96 GLY A C 1
ATOM 727 O O . GLY A 1 96 ? -6.927 -6.523 -16.499 1.00 97.69 96 GLY A O 1
ATOM 728 N N . ASN A 1 97 ? -7.828 -7.378 -14.638 1.00 98.19 97 ASN A N 1
ATOM 729 C CA . ASN A 1 97 ? -8.957 -6.449 -14.620 1.00 98.19 97 ASN A CA 1
ATOM 730 C C . ASN A 1 97 ? -8.564 -5.098 -14.007 1.00 98.19 97 ASN A C 1
ATOM 732 O O . ASN A 1 97 ? -7.597 -5.001 -13.252 1.00 98.19 97 ASN A O 1
ATOM 736 N N . MET A 1 98 ? -9.347 -4.068 -14.331 1.00 97.62 98 MET A N 1
ATOM 737 C CA . MET A 1 98 ? -9.161 -2.704 -13.842 1.00 97.62 98 MET A CA 1
ATOM 738 C C . MET A 1 98 ? -10.190 -2.391 -12.759 1.00 97.62 98 MET A C 1
ATOM 740 O O . MET A 1 98 ? -11.358 -2.755 -12.885 1.00 97.62 98 MET A O 1
ATOM 744 N N . ILE A 1 99 ? -9.757 -1.691 -11.715 1.00 97.62 99 ILE A N 1
ATOM 745 C CA . ILE A 1 99 ? -10.623 -1.195 -10.645 1.00 97.62 99 ILE A CA 1
ATOM 746 C C . ILE A 1 99 ? -10.507 0.324 -10.652 1.00 97.62 99 ILE A C 1
ATOM 748 O O . ILE A 1 99 ? -9.410 0.862 -10.514 1.00 97.62 99 ILE A O 1
ATOM 752 N N . MET A 1 100 ? -11.633 1.014 -10.813 1.00 98.12 100 MET A N 1
ATOM 753 C CA . MET A 1 100 ? -11.707 2.453 -10.588 1.00 98.12 100 MET A CA 1
ATOM 754 C C . MET A 1 100 ? -11.951 2.701 -9.101 1.00 98.12 100 MET A C 1
ATOM 756 O O . MET A 1 100 ? -12.862 2.123 -8.512 1.00 98.12 100 MET A O 1
ATOM 760 N N . ILE A 1 101 ? -11.139 3.567 -8.504 1.00 97.75 101 ILE A N 1
ATOM 761 C CA . ILE A 1 101 ? -11.298 4.017 -7.123 1.00 97.75 101 ILE A CA 1
ATOM 762 C C . ILE A 1 101 ? -11.787 5.465 -7.181 1.00 97.75 101 ILE A C 1
ATOM 764 O O . ILE A 1 101 ? -11.072 6.332 -7.680 1.00 97.75 101 ILE A O 1
ATOM 768 N N . LEU A 1 102 ? -13.006 5.709 -6.702 1.00 97.62 102 LEU A N 1
ATOM 769 C CA . LEU A 1 102 ? -13.592 7.040 -6.552 1.00 97.62 102 LEU A CA 1
ATOM 770 C C . LEU A 1 102 ? -13.918 7.222 -5.069 1.00 97.62 102 LEU A C 1
ATOM 772 O O . LEU A 1 102 ? -14.827 6.563 -4.563 1.00 97.62 102 LEU A O 1
ATOM 776 N N . LEU A 1 103 ? -13.115 8.033 -4.383 1.00 92.25 103 LEU A N 1
ATOM 777 C CA . LEU A 1 103 ? -13.141 8.240 -2.933 1.00 92.25 103 LEU A CA 1
ATOM 778 C C . LEU A 1 103 ? -13.234 9.727 -2.609 1.00 92.25 103 LEU A C 1
ATOM 780 O O . LEU A 1 103 ? -12.640 10.517 -3.378 1.00 92.25 103 LEU A O 1
#